Protein 2CU3 (pdb70)

CATH classification: 3.10.20.30

B-factor: mean 20.0, std 9.07, range [6.85, 54.36]

Radius of gyration: 14.91 Å; Cα contacts (8 Å, |Δi|>4): 239; chains: 2; bounding box: 36×37×27 Å

Sequence (121 aa):
VWLNGEPRPLEGKTLKEVLEEGVELKGVAVLLNEEAFLGLEVPDRPLRDGDVVEVVALQGVWLNGEPRPLEGKTLKEVLEEGVELKGVAVLLNEEAFLGLEVPDRPLRDGDVVEVVALQGG

Solvent-accessible surface area: 7751 Å² total

Organism: Thermus thermophilus (strain ATCC 27634 / 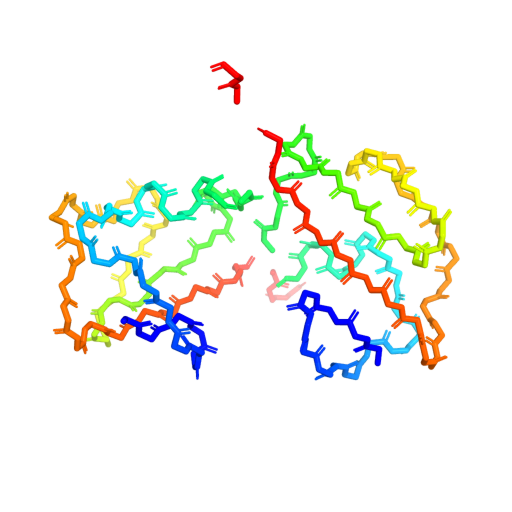DSM 579 / HB8) (NCBI:txid300852)

Foldseek 3Di:
DAEQRDDDPQAQHFVLRVCVCPHDQQFWWKDWPPDIGRSVDGDGDGDHPPIHMYIGGDPD/DAEQNRDDDQFQPFVLRVCVCPDDQQFKWKQWPNRIHRSVGGDGDGDHPPIHMYIGGDDDD

Nearest PDB structures (foldseek):
  2htm-assembly3_H  TM=9.637E-01  e=2.326E-09  Thermus thermophilus
  1zud-assembly1_4  TM=7.938E-01  e=3.713E-02  Escherichia coli K-12
  4n6e-assembly1_B-2  TM=5.233E-01  e=4.160E-01  Amycolatopsis orientalis HCCB10007
  7mfd-assembly1_A  TM=4.154E-01  e=3.203E-01  Homo sapiens
  3ny5-assembly1_B  TM=4.861E-01  e=7.486E-01  Homo sapiens

Structure (mmCIF, N/CA/C/O backbone):
data_2CU3
#
_entry.id   2CU3
#
_cell.length_a   28.915
_cell.length_b   72.846
_cell.length_c   31.124
_cell.angle_alpha   90.00
_cell.angle_beta   113.77
_cell.angle_gamma   90.00
#
_symmetry.space_group_name_H-M   'P 1 21 1'
#
loop_
_entity.id
_entity.type
_entity.pdbx_description
1 polymer 'unknown function protein'
2 non-polymer 'CADMIUM ION'
3 water water
#
loop_
_atom_site.group_PDB
_atom_site.id
_atom_site.type_symbol
_atom_site.label_atom_id
_atom_site.label_alt_id
_atom_site.label_comp_id
_atom_site.label_asym_id
_atom_site.label_entity_id
_atom_site.label_seq_id
_atom_site.pdbx_PDB_ins_code
_atom_site.Cartn_x
_atom_site.Cartn_y
_atom_site.Cartn_z
_atom_site.occupancy
_atom_site.B_iso_or_equiv
_atom_site.auth_seq_id
_atom_site.auth_comp_id
_atom_site.auth_asym_id
_atom_site.auth_atom_id
_atom_site.pdbx_PDB_model_num
ATOM 9 N N . VAL A 1 2 ? 20.117 21.885 23.345 1.00 16.10 2 VAL A N 1
ATOM 10 C CA . VAL A 1 2 ? 21.057 22.187 22.272 1.00 15.65 2 VAL A CA 1
ATOM 11 C C . VAL A 1 2 ? 20.862 23.676 22.043 1.00 15.21 2 VAL A C 1
ATOM 12 O O . VAL A 1 2 ? 19.728 24.156 22.051 1.00 16.10 2 VAL A O 1
ATOM 16 N N . TRP A 1 3 ? 21.951 24.415 21.863 1.00 14.41 3 TRP A N 1
ATOM 17 C CA . TRP A 1 3 ? 21.833 25.852 21.645 1.00 14.89 3 TRP A CA 1
ATOM 18 C C . TRP A 1 3 ? 21.849 26.190 20.171 1.00 14.25 3 TRP A C 1
ATOM 19 O O . TRP A 1 3 ? 22.814 25.911 19.458 1.00 14.22 3 TRP A O 1
ATOM 30 N N . LEU A 1 4 ? 20.747 26.776 19.720 1.00 12.46 4 LEU A N 1
ATOM 31 C CA . LEU A 1 4 ? 20.545 27.150 18.321 1.00 11.68 4 LEU A CA 1
ATOM 32 C C . LEU A 1 4 ? 20.394 28.672 18.149 1.00 12.10 4 LEU A C 1
ATOM 33 O O . LEU A 1 4 ? 19.422 29.294 18.554 1.00 12.39 4 LEU A O 1
ATOM 38 N N . ASN A 1 5 ? 21.440 29.281 17.559 1.00 12.26 5 ASN A N 1
ATOM 39 C CA . ASN A 1 5 ? 21.426 30.732 17.380 1.00 14.00 5 ASN A CA 1
ATOM 40 C C . ASN A 1 5 ? 21.194 31.484 18.698 1.00 14.92 5 ASN A C 1
ATOM 41 O O . ASN A 1 5 ? 20.507 32.493 18.756 1.00 14.13 5 ASN A O 1
ATOM 46 N N . GLY A 1 6 ? 21.757 30.928 19.789 1.00 13.94 6 GLY A N 1
ATOM 47 C CA . GLY A 1 6 ? 21.734 31.660 21.053 1.00 15.18 6 GLY A CA 1
ATOM 48 C C . GLY A 1 6 ? 20.534 31.298 21.942 1.00 15.04 6 GLY A C 1
ATOM 49 O O . GLY A 1 6 ? 20.333 31.855 23.013 1.00 16.83 6 GLY A O 1
ATOM 50 N N . GLU A 1 7 ? 19.695 30.360 21.453 1.00 14.00 7 GLU A N 1
ATOM 51 C CA . GLU A 1 7 ? 18.557 29.922 22.252 1.00 14.20 7 GLU A CA 1
ATOM 52 C C . GLU A 1 7 ? 18.592 28.413 22.507 1.00 13.51 7 GLU A C 1
ATOM 53 O O . GLU A 1 7 ? 19.009 27.617 21.675 1.00 13.24 7 GLU A O 1
ATOM 59 N N . PRO A 1 8 ? 18.173 28.034 23.729 1.00 13.59 8 PRO A N 1
ATOM 60 C CA . PRO A 1 8 ? 18.113 26.633 24.116 1.00 13.44 8 PRO A CA 1
ATOM 61 C C . PRO A 1 8 ? 16.934 25.919 23.451 1.00 13.95 8 PRO A C 1
ATOM 62 O O . PRO A 1 8 ? 15.790 26.351 23.511 1.00 14.77 8 PRO A O 1
ATOM 66 N N . ARG A 1 9 ? 17.255 24.809 22.763 1.00 13.51 9 ARG A N 1
ATOM 67 C CA . ARG A 1 9 ? 16.206 24.058 22.083 1.00 14.60 9 ARG A CA 1
ATOM 68 C C . ARG A 1 9 ? 16.406 22.548 22.226 1.00 15.32 9 ARG A C 1
ATOM 69 O O . ARG A 1 9 ? 17.509 22.023 22.148 1.00 14.32 9 ARG A O 1
ATOM 77 N N . PRO A 1 10 ? 15.285 21.846 22.481 1.00 16.53 10 PRO A N 1
ATOM 78 C CA . PRO A 1 10 ? 15.307 20.398 22.639 1.00 17.08 10 PRO A CA 1
ATOM 79 C C . PRO A 1 10 ? 15.554 19.700 21.302 1.00 17.09 10 PRO A C 1
ATOM 80 O O . PRO A 1 10 ? 14.647 19.205 20.645 1.00 18.53 10 PRO A O 1
ATOM 84 N N . LEU A 1 11 ? 16.834 19.701 20.887 1.00 14.99 11 LEU A N 1
ATOM 85 C CA . LEU A 1 11 ? 17.160 19.202 19.557 1.00 15.51 11 LEU A CA 1
ATOM 86 C C . LEU A 1 11 ? 17.972 17.904 19.603 1.00 16.24 11 LEU A C 1
ATOM 87 O O . LEU A 1 11 ? 18.304 17.310 18.586 1.00 15.91 11 LEU A O 1
ATOM 92 N N . GLU A 1 12 ? 18.325 17.485 20.833 1.00 16.96 12 GLU A N 1
ATOM 93 C CA . GLU A 1 12 ? 19.120 16.269 20.970 1.00 19.05 12 GLU A CA 1
ATOM 94 C C . GLU A 1 12 ? 18.513 15.107 20.182 1.00 18.69 12 GLU A C 1
ATOM 95 O O . GLU A 1 12 ? 17.314 14.862 20.209 1.00 18.49 12 GLU A O 1
ATOM 101 N N . GLY A 1 13 ? 19.362 14.379 19.462 1.00 17.32 13 GLY A N 1
ATOM 102 C CA . GLY A 1 13 ? 18.895 13.245 18.688 1.00 18.40 13 GLY A CA 1
ATOM 103 C C . GLY A 1 13 ? 18.600 13.555 17.234 1.00 18.71 13 GLY A C 1
ATOM 104 O O . GLY A 1 13 ? 18.615 12.655 16.391 1.00 18.31 13 GLY A O 1
ATOM 105 N N . LYS A 1 14 ? 18.323 14.823 16.940 1.00 17.33 14 LYS A N 1
ATOM 106 C CA . LYS A 1 14 ? 18.028 15.254 15.577 1.00 16.23 14 LYS A CA 1
ATOM 107 C C . LYS A 1 14 ? 19.323 15.584 14.844 1.00 15.57 14 LYS A C 1
ATOM 108 O O . LYS A 1 14 ? 20.327 15.921 15.469 1.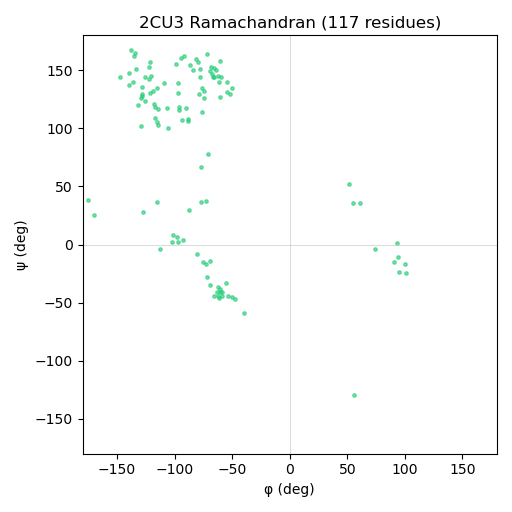00 15.99 14 LYS A O 1
ATOM 114 N N . THR A 1 15 ? 19.302 15.474 13.521 1.00 14.49 15 THR A N 1
ATOM 115 C CA . THR A 1 15 ? 20.474 15.800 12.715 1.00 13.99 15 THR A CA 1
ATOM 116 C C . THR A 1 15 ? 20.344 17.247 12.260 1.00 12.78 15 THR A C 1
ATOM 117 O O . THR A 1 15 ? 19.246 17.807 12.252 1.00 12.84 15 THR A O 1
ATOM 121 N N . LEU A 1 16 ? 21.463 17.851 11.873 1.00 12.12 16 LEU A N 1
ATOM 122 C CA . LEU A 1 16 ? 21.443 19.231 11.408 1.00 12.84 16 LEU A CA 1
ATOM 123 C C . LEU A 1 16 ? 20.519 19.407 10.203 1.00 13.36 16 LEU A C 1
ATOM 124 O O . LEU A 1 16 ? 19.790 20.393 10.117 1.00 13.66 16 LEU A O 1
ATOM 129 N N . LYS A 1 17 ? 20.541 18.454 9.277 1.00 15.12 17 LYS A N 1
ATOM 130 C CA . LYS A 1 17 ? 19.673 18.545 8.105 1.00 16.50 17 LYS A CA 1
ATOM 131 C C . LYS A 1 17 ? 18.214 18.618 8.529 1.00 15.85 17 LYS A C 1
ATOM 132 O O . LYS A 1 17 ? 17.443 19.411 7.997 1.00 15.57 17 LYS A O 1
ATOM 138 N N . GLU A 1 18 ? 17.838 17.773 9.482 1.00 15.08 18 GLU A N 1
ATOM 139 C CA . GLU A 1 18 ? 16.469 17.752 9.971 1.00 14.74 18 GLU A CA 1
ATOM 140 C C . GLU A 1 18 ? 16.138 19.104 10.583 1.00 13.28 18 GLU A C 1
ATOM 141 O O . GLU A 1 18 ? 15.084 19.673 10.315 1.00 14.38 18 GLU A O 1
ATOM 147 N N . VAL A 1 19 ? 17.051 19.624 11.398 1.00 12.41 19 VAL A N 1
ATOM 148 C CA . VAL A 1 19 ? 16.845 20.915 12.039 1.00 11.62 19 VAL A CA 1
ATOM 149 C C . VAL A 1 19 ? 16.718 22.044 11.020 1.00 12.07 19 VAL A C 1
ATOM 150 O O . VAL A 1 19 ? 15.838 22.901 11.140 1.00 12.64 19 VAL A O 1
ATOM 154 N N . LEU A 1 20 ? 17.592 22.045 10.017 1.00 12.24 20 LEU A N 1
ATOM 155 C CA . LEU A 1 20 ? 17.563 23.090 8.997 1.00 12.45 20 LEU A CA 1
ATOM 156 C C . LEU A 1 20 ? 16.254 23.085 8.207 1.00 14.77 20 LEU A C 1
ATOM 157 O O . LEU A 1 20 ? 15.740 24.145 7.835 1.00 14.35 20 LEU A O 1
ATOM 162 N N . GLU A 1 21 ? 15.716 21.897 7.954 1.00 15.36 21 GLU A N 1
ATOM 163 C CA . GLU A 1 21 ? 14.464 21.788 7.215 1.00 17.88 21 GLU A CA 1
ATOM 164 C C . GLU A 1 21 ? 13.317 22.316 8.065 1.00 18.12 21 GLU A C 1
ATOM 165 O O . GLU A 1 21 ? 12.383 22.920 7.546 1.00 16.77 21 GLU A O 1
ATOM 171 N N . GLU A 1 22 ? 13.397 22.097 9.375 1.00 17.83 22 GLU A N 1
ATOM 172 C CA . GLU A 1 22 ? 12.356 22.559 10.285 1.00 17.87 22 GLU A CA 1
ATOM 173 C C . GLU A 1 22 ? 12.419 24.072 10.457 1.00 17.69 22 GLU A C 1
ATOM 174 O O . GLU A 1 22 ? 11.468 24.684 10.936 1.00 18.32 22 GLU A O 1
ATOM 188 N N . GLY A 1 24 ? 13.186 25.974 7.789 1.00 15.10 24 GLY A N 1
ATOM 189 C CA . GLY A 1 24 ? 12.828 26.518 6.488 1.00 13.53 24 GLY A CA 1
ATOM 190 C C . GLY A 1 24 ? 14.028 27.198 5.853 1.00 13.66 24 GLY A C 1
ATOM 191 O O . GLY A 1 24 ? 13.889 28.095 5.029 1.00 12.07 24 GLY A O 1
ATOM 192 N N . VAL A 1 25 ? 15.219 26.760 6.245 1.00 12.05 25 VAL A N 1
ATOM 193 C CA . VAL A 1 25 ? 16.462 27.325 5.737 1.00 12.51 25 VAL A CA 1
ATOM 194 C C . VAL A 1 25 ? 16.861 26.854 4.339 1.00 12.78 25 VAL A C 1
ATOM 195 O O . VAL A 1 25 ? 16.621 25.713 3.962 1.00 13.85 25 VAL A O 1
ATOM 199 N N . GLU A 1 26 ? 17.453 27.765 3.574 1.00 12.93 26 GLU A N 1
ATOM 200 C CA . GLU A 1 26 ? 17.938 27.479 2.230 1.00 15.22 26 GLU A CA 1
ATOM 201 C C . GLU A 1 26 ? 19.363 26.978 2.451 1.00 13.72 26 GLU A C 1
ATOM 202 O O . GLU A 1 26 ? 20.257 27.762 2.762 1.00 14.14 26 GLU A O 1
ATOM 208 N N . LEU A 1 27 ? 19.570 25.675 2.301 1.00 13.37 27 LEU A N 1
ATOM 209 C CA . LEU A 1 27 ? 20.883 25.079 2.533 1.00 14.10 27 LEU A CA 1
ATOM 210 C C . LEU A 1 27 ? 22.029 25.706 1.757 1.00 13.87 27 LEU A C 1
ATOM 211 O O . LEU A 1 27 ? 23.090 25.952 2.323 1.00 11.57 27 LEU A O 1
ATOM 216 N N . LYS A 1 28 ? 21.824 25.969 0.471 1.00 13.17 28 LYS A N 1
ATOM 217 C CA . LYS A 1 28 ? 22.888 26.547 -0.346 1.00 13.88 28 LYS A CA 1
ATOM 218 C C . LYS A 1 28 ? 23.205 27.991 0.022 1.00 12.81 28 LYS A C 1
ATOM 219 O O . LYS A 1 28 ? 24.239 28.526 -0.380 1.00 12.98 28 LYS A O 1
ATOM 225 N N . GLY A 1 29 ? 22.324 28.617 0.794 1.00 12.43 29 GLY A N 1
ATOM 226 C CA . GLY A 1 29 ? 22.541 30.000 1.168 1.00 11.06 29 GLY A CA 1
ATOM 227 C C . GLY A 1 29 ? 23.071 30.231 2.569 1.00 10.68 29 GLY A C 1
ATOM 228 O O . GLY A 1 29 ? 23.138 31.373 3.014 1.00 9.12 29 GLY A O 1
ATOM 229 N N . VAL A 1 30 ? 23.451 29.168 3.270 1.00 8.76 30 VAL A N 1
ATOM 230 C CA . VAL A 1 30 ? 23.945 29.344 4.630 1.00 7.99 30 VAL A CA 1
ATOM 231 C C . VAL A 1 30 ? 25.163 28.499 4.961 1.00 7.51 30 VAL A C 1
ATOM 232 O O . VAL A 1 30 ? 25.535 27.594 4.221 1.00 6.85 30 VAL A O 1
ATOM 236 N N . ALA A 1 31 ? 25.779 28.836 6.087 1.00 7.90 31 ALA A N 1
ATOM 237 C CA . ALA A 1 31 ? 26.913 28.108 6.620 1.00 9.12 31 ALA A CA 1
ATOM 238 C C . ALA A 1 31 ? 26.415 27.711 8.003 1.00 9.36 31 ALA A C 1
ATOM 239 O O . ALA A 1 31 ? 25.560 28.385 8.578 1.00 8.88 31 ALA A O 1
ATOM 241 N N . VAL A 1 32 ? 26.931 26.615 8.536 1.00 9.76 32 V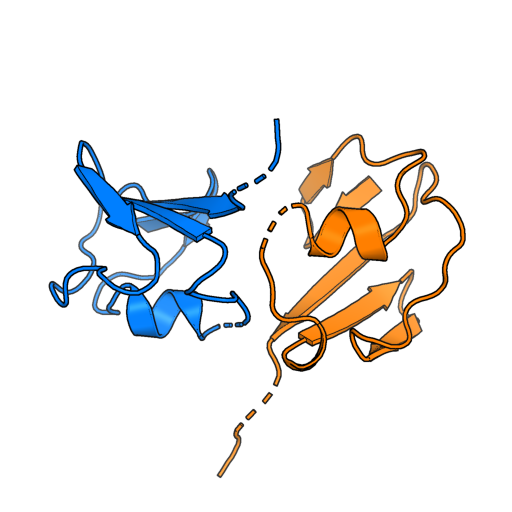AL A N 1
ATOM 242 C CA . VAL A 1 32 ? 26.485 26.152 9.841 1.00 9.18 32 VAL A CA 1
ATOM 243 C C . VAL A 1 32 ? 27.671 25.884 10.748 1.00 10.55 32 VAL A C 1
ATOM 244 O O . VAL A 1 32 ? 28.583 25.148 10.374 1.00 11.10 32 VAL A O 1
ATOM 248 N N . LEU A 1 33 ? 27.659 26.496 11.932 1.00 10.20 33 LEU A N 1
ATOM 249 C CA . LEU A 1 33 ? 28.639 26.291 12.986 1.00 12.49 33 LEU A CA 1
ATOM 250 C C . LEU A 1 33 ? 28.165 25.263 14.013 1.00 13.07 33 LEU A C 1
ATOM 251 O O . LEU A 1 33 ? 27.156 25.423 14.686 1.00 13.32 33 LEU A O 1
ATOM 256 N N . LEU A 1 34 ? 28.917 24.149 14.075 1.00 12.47 34 LEU A N 1
ATOM 257 C CA . LEU A 1 34 ? 28.671 23.161 15.119 1.00 13.33 34 LEU A CA 1
ATOM 258 C C . LEU A 1 34 ? 29.872 23.078 16.061 1.00 13.92 34 LEU A C 1
ATOM 259 O O . LEU A 1 34 ? 30.918 22.532 15.739 1.00 15.38 34 LEU A O 1
ATOM 264 N N . ASN A 1 35 ? 29.717 23.692 17.247 1.00 15.10 35 ASN A N 1
ATOM 265 C CA . ASN A 1 35 ? 30.866 23.800 18.134 1.00 17.48 35 ASN A CA 1
ATOM 266 C C . ASN A 1 35 ? 32.045 24.485 17.437 1.00 18.81 35 ASN A C 1
ATOM 267 O O . ASN A 1 35 ? 31.927 25.563 16.867 1.00 20.15 35 ASN A O 1
ATOM 272 N N . GLU A 1 36 ? 33.219 23.836 17.519 1.00 20.58 36 GLU A N 1
ATOM 273 C CA . GLU A 1 36 ? 34.412 24.430 16.924 1.00 23.80 36 GLU A CA 1
ATOM 274 C C . GLU A 1 36 ? 34.543 24.046 15.446 1.00 23.96 36 GLU A C 1
ATOM 275 O O . GLU A 1 36 ? 35.635 23.920 14.906 1.00 24.74 36 GLU A O 1
ATOM 281 N N . GLU A 1 37 ? 33.386 23.824 14.794 1.00 22.87 37 GLU A N 1
ATOM 282 C CA . GLU A 1 37 ? 33.424 23.439 13.387 1.00 20.77 37 GLU A CA 1
ATOM 283 C C . GLU A 1 37 ? 32.428 24.240 12.543 1.00 18.57 37 GLU A C 1
ATOM 284 O O . GLU A 1 37 ? 31.365 24.638 13.001 1.00 19.19 37 GLU A O 1
ATOM 290 N N . ALA A 1 38 ? 32.781 24.417 11.272 1.00 14.70 38 ALA A N 1
ATOM 291 C CA . ALA A 1 38 ? 31.893 25.072 10.316 1.00 12.86 38 ALA A CA 1
ATOM 292 C C . ALA A 1 38 ? 31.645 24.204 9.081 1.00 12.82 38 ALA A C 1
ATOM 293 O O . ALA A 1 38 ? 32.501 23.462 8.613 1.00 12.64 38 ALA A O 1
ATOM 295 N N . PHE A 1 39 ? 30.400 24.288 8.575 1.00 10.60 39 PHE A N 1
ATOM 296 C CA . PHE A 1 39 ? 30.049 23.570 7.347 1.00 10.10 39 PHE A CA 1
ATOM 297 C C . PHE A 1 39 ? 29.164 24.433 6.452 1.00 11.01 39 PHE A C 1
ATOM 298 O O . PHE A 1 39 ? 28.382 25.255 6.913 1.00 12.25 39 PHE A O 1
ATOM 306 N N . LEU A 1 40 ? 29.315 24.245 5.133 1.00 9.96 40 LEU A N 1
ATOM 307 C CA . LEU A 1 40 ? 28.298 24.784 4.250 1.00 10.28 40 LEU A CA 1
ATOM 308 C C . LEU A 1 40 ? 26.979 24.049 4.496 1.00 10.94 40 LEU A C 1
ATOM 309 O O . LEU A 1 40 ? 26.949 22.909 4.941 1.00 10.43 40 LEU A O 1
ATOM 314 N N . GLY A 1 41 ? 25.851 24.740 4.251 1.00 10.06 41 GLY A N 1
ATOM 315 C CA . GLY A 1 41 ? 24.560 24.121 4.540 1.00 11.46 41 GLY A CA 1
ATOM 316 C C . GLY A 1 41 ? 24.395 22.778 3.823 1.00 12.07 41 GLY A C 1
ATOM 317 O O . GLY A 1 41 ? 23.741 21.857 4.2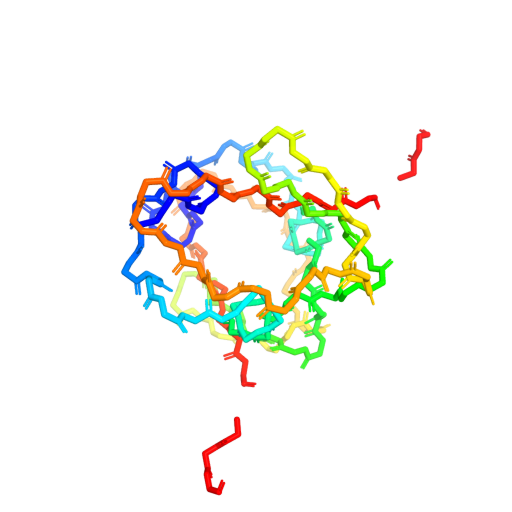98 1.00 12.54 41 GLY A O 1
ATOM 318 N N . LEU A 1 42 ? 24.990 22.698 2.620 1.00 11.65 42 LEU A N 1
ATOM 319 C CA . LEU A 1 42 ? 24.822 21.497 1.8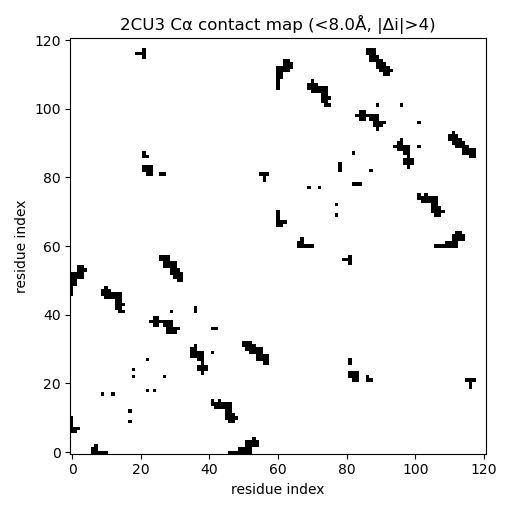08 1.00 12.85 42 LEU A CA 1
ATOM 320 C C . LEU A 1 42 ? 25.756 20.365 2.246 1.00 14.14 42 LEU A C 1
ATOM 321 O O . LEU A 1 42 ? 25.690 19.244 1.759 1.00 15.74 42 LEU A O 1
ATOM 326 N N . GLU A 1 43 ? 26.679 20.694 3.169 1.00 13.32 43 GLU A N 1
ATOM 327 C CA . GLU A 1 43 ? 27.690 19.709 3.540 1.00 13.91 43 GLU A CA 1
ATOM 328 C C . GLU A 1 43 ? 27.765 19.486 5.053 1.00 13.24 43 GLU A C 1
ATOM 329 O O . GLU A 1 43 ? 28.807 19.157 5.605 1.00 13.79 43 GLU A O 1
ATOM 335 N N . VAL A 1 44 ? 26.627 19.706 5.734 1.00 12.86 44 VAL A N 1
ATOM 336 C CA . VAL A 1 44 ? 26.603 19.449 7.167 1.00 12.05 44 VAL A CA 1
ATOM 337 C C . VAL A 1 44 ? 26.705 17.950 7.463 1.00 13.46 44 VAL A C 1
ATOM 338 O O . VAL A 1 44 ? 26.290 17.107 6.679 1.00 13.11 44 VAL A O 1
ATOM 342 N N . PRO A 1 45 ? 27.318 17.602 8.609 1.00 12.95 45 PRO A N 1
ATOM 343 C CA . PRO A 1 45 ? 27.522 16.208 8.971 1.00 14.54 45 PRO A CA 1
ATOM 344 C C . PRO A 1 45 ? 26.209 15.533 9.378 1.00 16.19 45 PRO A C 1
ATOM 345 O O . PRO A 1 45 ? 25.218 16.184 9.682 1.00 15.29 45 PRO A O 1
ATOM 349 N N . ASP A 1 46 ? 26.176 14.204 9.419 1.00 18.04 46 ASP A N 1
ATOM 350 C CA . ASP A 1 46 ? 24.967 13.484 9.809 1.00 20.95 46 ASP A CA 1
ATOM 351 C C . ASP A 1 46 ? 24.939 13.051 11.274 1.00 21.11 46 ASP A C 1
ATOM 352 O O . ASP A 1 46 ? 23.987 12.406 11.714 1.00 20.07 46 ASP A O 1
ATOM 357 N N . ARG A 1 47 ? 25.973 13.415 12.025 1.00 21.56 47 ARG A N 1
ATOM 358 C CA . ARG A 1 47 ? 26.052 13.063 13.440 1.00 21.81 47 ARG A CA 1
ATOM 359 C C . ARG A 1 47 ? 24.877 13.663 14.209 1.00 21.89 47 ARG A C 1
ATOM 360 O O . ARG A 1 47 ? 24.613 14.863 14.122 1.00 22.44 47 ARG A O 1
ATOM 368 N N . PRO A 1 48 ? 24.141 12.830 14.962 1.00 20.80 48 PRO A N 1
ATOM 369 C CA . PRO A 1 48 ? 23.003 13.354 15.723 1.00 19.08 48 PRO A CA 1
ATOM 370 C C . PRO A 1 48 ? 23.478 14.415 16.707 1.00 17.12 48 PRO A C 1
ATOM 371 O O . PRO A 1 48 ? 24.571 14.306 17.262 1.00 17.20 48 PRO A O 1
ATOM 375 N N . LEU A 1 49 ? 22.661 15.445 16.912 1.00 15.98 49 LEU A N 1
ATOM 376 C CA . LEU A 1 49 ? 23.009 16.510 17.847 1.00 14.70 49 LEU A CA 1
ATOM 377 C C . LEU A 1 49 ? 23.013 15.950 19.265 1.00 15.52 49 LEU A C 1
ATOM 378 O O . LEU A 1 49 ? 22.235 15.057 19.585 1.00 15.45 49 LEU A O 1
ATOM 383 N N . ARG A 1 50 ? 23.903 16.474 20.102 1.00 16.42 50 ARG A N 1
ATOM 384 C CA . ARG A 1 50 ? 24.033 16.021 21.483 1.00 16.51 50 ARG A CA 1
ATOM 385 C C . ARG A 1 50 ? 23.802 17.174 22.461 1.00 17.50 50 ARG A C 1
ATOM 386 O O . ARG A 1 50 ? 23.965 18.341 22.107 1.00 15.56 50 ARG A O 1
ATOM 394 N N . ASP A 1 51 ? 23.427 16.841 23.693 1.00 18.30 51 ASP A N 1
ATOM 395 C CA . ASP A 1 51 ? 23.216 17.861 24.712 1.00 20.64 51 ASP A CA 1
ATOM 396 C C . ASP A 1 51 ? 24.486 18.695 24.813 1.00 20.43 51 ASP A C 1
ATOM 397 O O . ASP A 1 51 ? 25.589 18.154 24.743 1.00 20.94 51 ASP A O 1
ATOM 402 N N . GLY A 1 52 ? 24.329 20.008 24.959 1.00 19.08 52 GLY A N 1
ATOM 403 C CA . GLY A 1 52 ? 25.483 20.881 25.074 1.00 18.83 52 GLY A CA 1
ATOM 404 C C . GLY A 1 52 ? 26.006 21.421 23.758 1.00 17.91 52 GLY A C 1
ATOM 405 O O . GLY A 1 52 ? 26.800 22.361 23.752 1.00 19.50 52 GLY A O 1
ATOM 406 N N . ASP A 1 53 ? 25.579 20.832 22.643 1.00 16.44 53 ASP A N 1
ATOM 407 C CA . ASP A 1 53 ? 26.030 21.300 21.337 1.00 15.12 53 ASP A CA 1
ATOM 408 C C . ASP A 1 53 ? 25.578 22.732 21.107 1.00 13.81 53 ASP A C 1
ATOM 409 O O . ASP A 1 53 ? 24.504 23.138 21.554 1.00 13.82 53 ASP A O 1
ATOM 414 N N . VAL A 1 54 ? 26.423 23.496 20.429 1.00 12.56 54 VAL A N 1
ATOM 415 C CA . VAL A 1 54 ? 26.121 24.884 20.115 1.00 13.09 54 VAL A CA 1
ATOM 416 C C . VAL A 1 54 ? 26.061 24.988 18.599 1.00 12.81 54 VAL A C 1
ATOM 417 O O . VAL A 1 54 ? 27.043 24.713 17.905 1.00 13.31 54 VAL A O 1
ATOM 421 N N . VAL A 1 55 ? 24.899 25.368 18.083 1.00 12.05 55 VAL A N 1
ATOM 422 C CA . VAL A 1 55 ? 24.719 25.482 16.647 1.00 11.80 55 VAL A CA 1
ATOM 423 C C . VAL A 1 55 ? 24.366 26.899 16.235 1.00 11.80 55 VAL A C 1
ATOM 424 O O . VAL A 1 55 ? 23.501 27.534 16.837 1.00 12.42 55 VAL A O 1
ATOM 428 N N . GLU A 1 56 ? 25.058 27.390 15.214 1.00 11.25 56 GLU A N 1
ATOM 429 C CA . GLU A 1 56 ? 24.802 28.716 14.679 1.00 11.95 56 GLU A CA 1
ATOM 430 C C . GLU A 1 56 ? 24.555 28.564 13.184 1.00 12.11 56 GLU A C 1
ATOM 431 O O . GLU A 1 56 ? 25.390 28.013 12.462 1.00 12.53 56 GLU A O 1
ATOM 437 N N . VAL A 1 57 ? 23.401 29.034 12.724 1.00 11.85 57 VAL A N 1
ATOM 438 C CA . VAL A 1 57 ? 23.070 28.980 11.306 1.00 11.35 57 VAL A CA 1
ATOM 439 C C . VAL A 1 57 ? 23.209 30.419 10.821 1.00 11.24 57 VAL A C 1
ATOM 440 O O . VAL A 1 57 ? 22.497 31.307 11.299 1.00 13.32 57 VAL A O 1
ATOM 444 N N . VAL A 1 58 ? 24.138 30.652 9.895 1.00 10.13 58 VAL A N 1
ATOM 445 C CA . VAL A 1 58 ? 24.386 31.994 9.383 1.00 10.06 58 VAL A CA 1
ATOM 446 C C . VAL A 1 58 ? 24.200 32.144 7.876 1.00 9.83 58 VAL A C 1
ATOM 447 O O . VAL A 1 58 ? 24.740 31.370 7.084 1.00 10.31 58 VAL A O 1
ATOM 451 N N . ALA A 1 59 ? 23.436 33.158 7.485 1.00 8.77 59 ALA A N 1
ATOM 452 C CA . ALA A 1 59 ? 23.194 33.408 6.072 1.00 8.85 59 ALA A CA 1
ATOM 453 C C . ALA A 1 59 ? 24.439 34.015 5.431 1.00 8.63 59 ALA A C 1
ATOM 454 O O . ALA A 1 59 ? 25.031 34.961 5.964 1.00 9.39 59 ALA A O 1
ATOM 456 N N . LEU A 1 60 ? 24.829 33.458 4.289 1.00 8.43 60 LEU A N 1
ATOM 457 C CA . LEU A 1 60 ? 25.990 33.932 3.547 1.00 9.10 60 LEU A CA 1
ATOM 458 C C . LEU A 1 60 ? 25.592 35.168 2.748 1.00 11.92 60 LEU A C 1
ATOM 459 O O . LEU A 1 60 ? 24.781 35.092 1.823 1.00 11.95 60 LEU A O 1
ATOM 472 N N . GLN A 1 62 ? 26.611 38.990 0.632 1.00 19.21 62 GLN A N 1
ATOM 473 C CA . GLN A 1 62 ? 27.579 39.437 -0.348 1.00 22.72 62 GLN A CA 1
ATOM 474 C C . GLN A 1 62 ? 28.225 40.732 0.114 1.00 23.23 62 GLN A C 1
ATOM 475 O O . GLN A 1 62 ? 27.566 41.737 0.348 1.00 24.50 62 GLN A O 1
ATOM 481 N N . GLY A 1 63 ? 29.544 40.683 0.264 1.00 24.75 63 GLY A N 1
ATOM 482 C CA . GLY A 1 63 ? 30.287 41.840 0.728 1.00 25.64 63 GLY A CA 1
ATOM 483 C C . GLY A 1 63 ? 30.226 43.026 -0.214 1.00 27.03 63 GLY A C 1
ATOM 484 O O . GLY A 1 63 ? 29.744 44.098 0.208 1.00 28.24 63 GLY A O 1
ATOM 493 N N . VAL B 1 2 ? 11.624 45.274 17.454 1.00 20.74 2 VAL B N 1
ATOM 494 C CA . VAL B 1 2 ? 10.730 44.382 16.726 1.00 19.16 2 VAL B CA 1
ATOM 495 C C . VAL B 1 2 ? 10.826 42.950 17.254 1.00 19.00 2 VAL B C 1
ATOM 496 O O . VAL B 1 2 ? 11.903 42.400 17.445 1.00 18.67 2 VAL B O 1
ATOM 500 N N . TRP B 1 3 ? 9.692 42.313 17.521 1.00 18.64 3 TRP B N 1
ATOM 501 C CA . TRP B 1 3 ? 9.755 40.945 18.042 1.00 20.01 3 TRP B CA 1
ATOM 502 C C . TRP B 1 3 ? 9.751 39.902 16.915 1.00 19.73 3 TRP B C 1
ATOM 503 O O . TRP B 1 3 ? 8.828 39.801 16.121 1.00 19.26 3 TRP B O 1
ATOM 514 N N . LEU B 1 4 ? 10.855 39.132 16.842 1.00 17.97 4 LEU B N 1
ATOM 515 C CA . LEU B 1 4 ? 10.975 38.140 15.778 1.00 18.07 4 LEU B CA 1
ATOM 516 C C . LEU B 1 4 ? 11.008 36.714 16.338 1.00 18.48 4 LEU B C 1
ATOM 517 O O . LEU B 1 4 ? 11.982 36.262 16.924 1.00 18.30 4 LEU B O 1
ATOM 522 N N . ASN B 1 5 ? 9.874 36.012 16.169 1.00 17.18 5 ASN B N 1
ATOM 523 C CA . ASN B 1 5 ? 9.763 34.681 16.754 1.00 18.96 5 ASN B CA 1
ATOM 524 C C . ASN B 1 5 ? 9.894 34.724 18.281 1.00 20.39 5 ASN B C 1
ATOM 525 O O . ASN B 1 5 ? 10.481 33.856 18.908 1.00 19.75 5 ASN B O 1
ATOM 530 N N . GLY B 1 6 ? 9.357 35.809 18.878 1.00 20.61 6 GLY B N 1
ATOM 531 C CA . GLY B 1 6 ? 9.335 35.897 20.335 1.00 22.07 6 GLY B CA 1
ATOM 532 C C . GLY B 1 6 ? 10.546 36.654 20.896 1.00 23.18 6 GLY B C 1
ATOM 533 O O . GLY B 1 6 ? 10.644 36.925 22.086 1.00 22.97 6 GLY B O 1
ATOM 534 N N . GLU B 1 7 ? 11.526 36.906 20.008 1.00 22.96 7 GLU B N 1
ATOM 535 C CA . GLU B 1 7 ? 12.750 37.562 20.452 1.00 23.65 7 GLU B CA 1
ATOM 536 C C . GLU B 1 7 ? 12.846 38.996 19.926 1.00 24.11 7 GLU B C 1
ATOM 537 O O . GLU B 1 7 ? 12.483 39.305 18.799 1.00 22.97 7 GLU B O 1
ATOM 543 N N . PRO B 1 8 ? 13.319 39.895 20.810 1.00 24.91 8 PRO B N 1
ATOM 544 C CA . PRO B 1 8 ? 13.462 41.306 20.481 1.00 25.00 8 PRO B CA 1
ATOM 545 C C . PRO B 1 8 ? 14.713 41.565 19.639 1.00 24.46 8 PRO B C 1
ATOM 546 O O . PRO B 1 8 ? 15.811 41.117 19.942 1.00 25.15 8 PRO B O 1
ATOM 550 N N . ARG B 1 9 ? 14.507 42.287 18.521 1.00 22.92 9 ARG B N 1
ATOM 551 C CA . ARG B 1 9 ? 15.625 42.625 17.651 1.00 22.31 9 ARG B CA 1
ATOM 552 C C . ARG B 1 9 ? 15.422 43.986 16.974 1.00 21.09 9 ARG B C 1
ATOM 553 O O . ARG B 1 9 ? 14.321 44.398 16.646 1.00 18.05 9 ARG B O 1
ATOM 561 N N . PRO B 1 10 ? 16.543 44.708 16.810 1.00 20.09 10 PRO B N 1
ATOM 562 C CA . PRO B 1 10 ? 16.532 46.041 16.213 1.00 20.29 10 PRO B CA 1
ATOM 563 C C . PRO B 1 10 ? 16.392 46.008 14.681 1.00 19.34 10 PRO B C 1
ATOM 564 O O . PRO B 1 10 ? 17.304 46.349 13.941 1.00 20.53 10 PRO B O 1
ATOM 568 N N . LEU B 1 11 ? 15.216 45.557 14.209 1.00 18.16 11 LEU B N 1
ATOM 569 C CA . LEU B 1 11 ? 15.044 45.399 12.765 1.00 17.17 11 LEU B CA 1
ATOM 570 C C . LEU B 1 11 ? 14.317 46.589 12.125 1.00 17.32 11 LEU B C 1
ATOM 571 O O . LEU B 1 11 ? 13.946 46.564 10.959 1.00 17.81 11 LEU B O 1
ATOM 576 N N . GLU B 1 12 ? 14.076 47.625 12.950 1.00 17.44 12 GLU B N 1
ATOM 577 C CA . GLU B 1 12 ? 13.389 48.804 12.437 1.00 18.05 12 GLU B CA 1
ATOM 578 C C . GLU B 1 12 ? 14.090 49.366 11.199 1.00 18.01 12 GLU B C 1
ATOM 579 O O . GLU B 1 12 ? 15.301 49.536 11.153 1.00 18.94 12 GLU B O 1
ATOM 585 N N . GLY B 1 13 ? 13.280 49.619 10.154 1.00 16.92 13 GLY B N 1
ATOM 586 C CA . GLY B 1 13 ? 13.843 50.145 8.915 1.00 16.04 13 GLY B CA 1
ATOM 587 C C . GLY B 1 13 ? 14.005 49.045 7.864 1.00 16.30 13 GLY B C 1
ATOM 588 O O . GLY B 1 13 ? 14.059 49.286 6.665 1.00 16.22 13 GLY B O 1
ATOM 589 N N . LYS B 1 14 ? 14.125 47.800 8.360 1.00 15.56 14 LYS B N 1
ATOM 590 C CA . LYS B 1 14 ? 14.281 46.677 7.445 1.00 15.94 14 LYS B CA 1
ATOM 591 C C . LYS B 1 14 ? 12.929 46.181 6.931 1.00 14.75 14 LYS B C 1
ATOM 592 O O . LYS B 1 14 ? 11.912 46.253 7.610 1.00 14.51 14 LYS B O 1
ATOM 598 N N . THR B 1 15 ? 12.905 45.647 5.715 1.00 14.49 15 THR B N 1
ATOM 599 C CA . THR B 1 15 ? 11.675 45.081 5.175 1.00 12.95 15 THR B CA 1
ATOM 600 C C . THR B 1 15 ? 11.689 43.608 5.534 1.00 11.98 15 THR B C 1
ATOM 601 O O . THR B 1 15 ? 12.737 43.053 5.874 1.00 10.85 15 THR B O 1
ATOM 605 N N . LEU B 1 16 ? 10.531 42.965 5.465 1.00 9.98 16 LEU B N 1
ATOM 606 C CA . LEU B 1 16 ? 10.477 41.554 5.792 1.00 10.64 16 LEU B CA 1
ATOM 607 C C . LEU B 1 16 ? 11.374 40.743 4.867 1.00 11.02 16 LEU B C 1
ATOM 608 O O . LEU B 1 16 ? 12.064 39.827 5.315 1.00 11.71 16 LEU B O 1
ATOM 613 N N . LYS B 1 17 ? 11.373 41.077 3.579 1.00 12.42 17 LYS B N 1
ATOM 614 C CA . LYS B 1 17 ? 12.253 40.577 2.538 1.00 14.80 17 LYS B CA 1
ATOM 615 C C . LYS B 1 17 ? 13.677 40.427 3.061 1.00 14.89 17 LYS B C 1
ATOM 616 O O . LYS B 1 17 ? 14.295 39.375 2.961 1.00 13.85 17 LYS B O 1
ATOM 622 N N . GLU B 1 18 ? 14.110 41.607 3.491 1.00 13.01 18 GLU B N 1
ATOM 623 C CA . GLU B 1 18 ? 15.486 41.771 3.942 1.00 13.89 18 GLU B CA 1
ATOM 624 C C . GLU B 1 18 ? 15.754 40.904 5.171 1.00 12.43 18 GLU B C 1
ATOM 625 O O . GLU B 1 18 ? 16.813 40.291 5.282 1.00 11.87 18 GLU B O 1
ATOM 631 N N . VAL B 1 19 ? 14.793 40.849 6.089 1.00 11.58 19 VAL B N 1
ATOM 632 C CA . VAL B 1 19 ? 14.953 40.040 7.292 1.00 11.30 19 VAL B CA 1
ATOM 633 C C . VAL B 1 19 ? 15.009 38.560 6.926 1.00 12.74 19 VAL B C 1
ATOM 634 O O . VAL B 1 19 ? 15.842 37.816 7.443 1.00 12.55 19 VAL B O 1
ATOM 638 N N . LEU B 1 20 ? 14.122 38.134 6.032 1.00 12.04 20 LEU B N 1
ATOM 639 C CA . LEU B 1 20 ? 14.116 36.734 5.629 1.00 13.27 20 LEU B CA 1
ATOM 640 C C . LEU B 1 20 ? 15.449 36.331 4.999 1.00 13.77 20 LEU B C 1
ATOM 641 O O . LEU B 1 20 ? 15.945 35.225 5.169 1.00 14.30 20 LEU B O 1
ATOM 646 N N . GLU B 1 21 ? 16.010 37.266 4.212 1.00 16.50 21 GLU B N 1
ATOM 647 C CA . GLU B 1 21 ? 17.281 36.986 3.554 1.00 17.92 21 GLU B CA 1
ATOM 648 C C . GLU B 1 21 ? 18.442 36.967 4.551 1.00 18.27 21 GLU B C 1
ATOM 649 O O . GLU B 1 21 ? 19.467 36.328 4.349 1.00 17.54 21 GLU B O 1
ATOM 655 N N . GLU B 1 22 ? 18.270 37.735 5.642 1.00 18.05 22 GLU B N 1
ATOM 656 C CA . GLU B 1 22 ? 19.286 37.734 6.684 1.00 18.27 22 GLU B CA 1
ATOM 657 C C . GLU B 1 22 ? 19.190 36.476 7.548 1.00 17.14 22 GLU B C 1
ATOM 658 O O . GL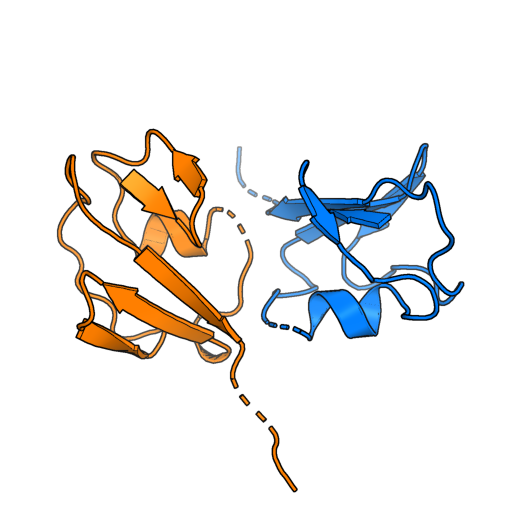U B 1 22 ? 20.149 36.047 8.176 1.00 17.25 22 GLU B O 1
ATOM 672 N N . GLY B 1 24 ? 18.382 33.627 6.125 1.00 15.73 24 GLY B N 1
ATOM 673 C CA . GLY B 1 24 ? 18.791 32.624 5.148 1.00 15.29 24 GLY B CA 1
ATOM 674 C C . GLY B 1 24 ? 17.721 31.546 4.963 1.00 15.82 24 GLY B C 1
ATOM 675 O O . GLY B 1 24 ? 17.998 30.360 4.846 1.00 15.95 24 GLY B O 1
ATOM 676 N N . VAL B 1 25 ? 16.453 31.997 4.981 1.00 15.86 25 VAL B N 1
ATOM 677 C CA . VAL B 1 25 ? 15.351 31.058 4.815 1.00 17.43 25 VAL B CA 1
ATOM 678 C C . VAL B 1 25 ? 14.828 31.055 3.378 1.00 18.24 25 VAL B C 1
ATOM 679 O O . VAL B 1 25 ? 14.992 32.003 2.620 1.00 18.86 25 VAL B O 1
ATOM 683 N N . GLU B 1 26 ? 14.216 29.919 2.995 1.00 18.58 26 GLU B N 1
ATOM 684 C CA . GLU B 1 26 ? 13.601 29.813 1.680 1.00 19.63 26 GLU B CA 1
ATOM 685 C C . GLU B 1 26 ? 12.261 30.553 1.639 1.00 17.73 26 GLU B C 1
ATOM 686 O O . GLU B 1 26 ? 11.305 30.199 2.316 1.00 17.92 26 GLU B O 1
ATOM 692 N N . LEU B 1 27 ? 12.199 31.631 0.839 1.00 16.53 27 LEU B N 1
ATOM 693 C CA . LEU B 1 27 ? 10.962 32.400 0.776 1.00 15.88 27 LEU B CA 1
ATOM 694 C C . LEU B 1 27 ? 9.747 31.502 0.536 1.00 15.55 27 LEU B C 1
ATOM 695 O O . LEU B 1 27 ? 8.698 31.645 1.151 1.00 14.21 27 LEU B O 1
ATOM 700 N N . LYS B 1 28 ? 9.903 30.575 -0.425 1.00 15.11 28 LYS B N 1
ATOM 701 C CA . LYS B 1 28 ? 8.788 29.695 -0.751 1.00 15.89 28 LYS B CA 1
ATOM 702 C C . LYS B 1 28 ? 8.547 28.659 0.348 1.00 15.28 28 LYS B C 1
ATOM 703 O O . LYS B 1 28 ? 7.509 28.012 0.410 1.00 15.57 28 LYS B O 1
ATOM 709 N N . GLY B 1 29 ? 9.530 28.475 1.223 1.00 14.45 29 GLY B N 1
ATOM 710 C CA . GLY B 1 29 ? 9.394 27.468 2.259 1.00 12.49 29 GLY B CA 1
ATOM 711 C C . GLY B 1 29 ? 8.833 27.946 3.585 1.00 11.18 29 GLY B C 1
ATOM 712 O O . GLY B 1 29 ? 8.733 27.169 4.532 1.00 9.72 29 GLY B O 1
ATOM 713 N N . VAL B 1 30 ? 8.443 29.213 3.661 1.00 10.58 30 VAL B N 1
ATOM 714 C CA . VAL B 1 30 ? 7.924 29.739 4.913 1.00 9.95 30 VAL B CA 1
ATOM 715 C C . VAL B 1 30 ? 6.661 30.567 4.789 1.00 10.83 30 VAL B C 1
ATOM 716 O O . VAL B 1 30 ? 6.271 30.996 3.697 1.00 11.56 30 VAL B O 1
ATOM 720 N N . ALA B 1 31 ? 6.031 30.771 5.941 1.00 11.69 31 ALA B N 1
ATOM 721 C CA . ALA B 1 31 ? 4.839 31.590 6.068 1.00 10.92 31 ALA B CA 1
ATOM 722 C C . ALA B 1 31 ? 5.290 32.652 7.063 1.00 11.31 31 ALA B C 1
ATOM 723 O O . ALA B 1 31 ? 6.082 32.367 7.969 1.00 10.92 31 ALA B O 1
ATOM 725 N N . VAL B 1 32 ? 4.798 33.872 6.893 1.00 10.57 32 VAL B N 1
ATOM 726 C CA . VAL B 1 32 ? 5.208 34.950 7.787 1.00 10.40 32 VAL B CA 1
ATOM 727 C C . VAL B 1 32 ? 4.000 35.681 8.384 1.00 11.22 32 VAL B C 1
ATOM 728 O O . VAL B 1 32 ? 3.065 36.063 7.695 1.00 11.22 32 VAL B O 1
ATOM 732 N N . LEU B 1 33 ? 4.028 35.830 9.724 1.00 11.42 33 LEU B N 1
ATOM 733 C CA . LEU B 1 33 ? 2.945 36.484 10.451 1.00 14.17 33 LEU B CA 1
ATOM 734 C C . LEU B 1 33 ? 3.328 37.887 10.921 1.00 13.81 33 LEU B C 1
ATOM 735 O O . LEU B 1 33 ? 4.045 38.081 11.895 1.00 18.64 33 LEU B O 1
ATOM 740 N N . LEU B 1 34 ? 2.852 38.889 10.157 1.00 12.20 34 LEU B N 1
ATOM 741 C CA . LEU B 1 34 ? 3.071 40.269 10.573 1.00 11.35 34 LEU B CA 1
ATOM 742 C C . LEU B 1 34 ? 1.891 40.803 11.384 1.00 12.69 34 LEU B C 1
ATOM 743 O O . LEU B 1 34 ? 0.806 41.054 10.873 1.00 11.97 34 LEU B O 1
ATOM 748 N N . ASN B 1 35 ? 2.123 40.941 12.701 1.00 13.61 35 ASN B N 1
ATOM 749 C CA . ASN B 1 35 ? 1.047 41.382 13.574 1.00 16.48 35 ASN B CA 1
ATOM 750 C C . ASN B 1 35 ? -0.209 40.533 13.379 1.00 18.41 35 ASN B C 1
ATOM 751 O O . ASN B 1 35 ? -1.297 41.023 13.112 1.00 20.01 35 ASN B O 1
ATOM 756 N N . GLU B 1 36 ? -0.008 39.204 13.469 1.00 21.07 36 GLU B N 1
ATOM 757 C CA . GLU B 1 36 ? -1.142 38.291 13.407 1.00 24.27 36 GLU B CA 1
ATOM 758 C C . GLU B 1 36 ? -1.702 38.148 11.991 1.00 24.06 36 GLU B C 1
ATOM 759 O O . GLU B 1 36 ? -2.633 37.398 11.729 1.00 24.79 36 GLU B O 1
ATOM 765 N N . GLU B 1 37 ? -1.125 38.935 11.064 1.00 22.28 37 GLU B N 1
ATOM 766 C CA . GLU B 1 37 ? -1.525 38.803 9.669 1.00 20.10 37 GLU B CA 1
ATOM 767 C C . GLU B 1 37 ? -0.549 37.914 8.897 1.00 16.95 37 GLU B C 1
ATOM 768 O O . GLU B 1 37 ? 0.664 38.068 8.971 1.00 16.21 37 GLU B O 1
ATOM 774 N N . ALA B 1 38 ? -1.110 36.929 8.169 1.00 14.44 38 ALA B N 1
ATOM 775 C CA . ALA B 1 38 ? -0.256 35.905 7.578 1.00 12.51 38 ALA B CA 1
ATOM 776 C C . ALA B 1 38 ? 0.070 36.195 6.109 1.00 12.71 38 ALA B C 1
ATOM 777 O O . ALA B 1 38 ? -0.755 36.661 5.333 1.00 11.87 38 ALA B O 1
ATOM 779 N N . PHE B 1 39 ? 1.344 35.938 5.752 1.00 10.20 39 PHE B N 1
ATOM 780 C CA . PHE B 1 39 ? 1.752 36.069 4.357 1.00 10.90 39 PHE B CA 1
ATOM 781 C C . PHE B 1 39 ? 2.624 34.891 3.934 1.00 10.79 39 PHE B C 1
ATOM 782 O O . PHE B 1 39 ? 3.446 34.390 4.691 1.00 11.38 39 PHE B O 1
ATOM 790 N N . LEU B 1 40 ? 2.398 34.417 2.699 1.00 10.00 40 LEU B N 1
ATOM 791 C CA . LEU B 1 40 ? 3.379 33.506 2.124 1.00 11.13 40 LEU B CA 1
ATOM 792 C C . LEU B 1 40 ? 4.707 34.244 1.938 1.00 10.47 40 LEU B C 1
ATOM 793 O O . LEU B 1 40 ? 4.755 35.455 1.774 1.00 10.23 40 LEU B O 1
ATOM 798 N N . GLY B 1 41 ? 5.811 33.482 2.018 1.00 10.90 41 GLY B N 1
ATOM 799 C CA . GLY B 1 41 ? 7.125 34.117 2.000 1.00 12.30 41 GLY B CA 1
ATOM 800 C C . GLY B 1 41 ? 7.271 35.149 0.879 1.00 13.80 41 GLY B C 1
ATOM 801 O O . GLY B 1 41 ? 7.774 36.252 1.068 1.00 13.53 41 GLY B O 1
ATOM 802 N N . LEU B 1 42 ? 6.848 34.742 -0.331 1.00 14.80 42 LEU B N 1
ATOM 803 C CA . LEU B 1 42 ? 7.087 35.580 -1.504 1.00 16.69 42 LEU B CA 1
ATOM 804 C C . LEU B 1 42 ? 6.154 36.794 -1.556 1.00 17.28 42 LEU B C 1
ATOM 805 O O . LEU B 1 42 ? 6.347 37.734 -2.315 1.00 17.90 42 LEU B O 1
ATOM 810 N N . GLU B 1 43 ? 5.083 36.737 -0.743 1.00 16.85 43 GLU B N 1
ATOM 811 C CA . GLU B 1 43 ? 4.075 37.795 -0.809 1.00 16.71 43 GLU B CA 1
ATOM 812 C C . GLU B 1 43 ? 3.997 38.613 0.485 1.00 15.72 43 GLU B C 1
ATOM 813 O O . GLU B 1 43 ? 2.926 38.988 0.936 1.00 15.45 43 GLU B O 1
ATOM 819 N N . VAL B 1 44 ? 5.169 38.837 1.101 1.00 13.92 44 VAL B N 1
ATOM 820 C CA . VAL B 1 44 ? 5.189 39.650 2.305 1.00 13.94 44 VAL B CA 1
ATOM 821 C C . VAL B 1 44 ? 5.101 41.140 1.966 1.00 14.68 44 VAL B C 1
ATOM 822 O O . VAL B 1 44 ? 5.530 41.589 0.911 1.00 15.82 44 VAL B O 1
ATOM 826 N N . PRO B 1 45 ? 4.531 41.979 2.843 1.00 14.38 45 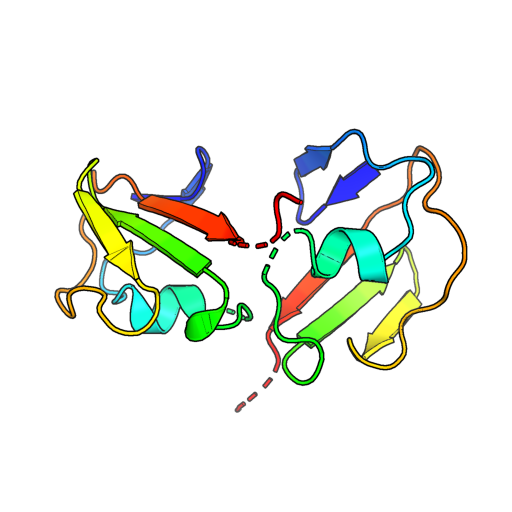PRO B N 1
ATOM 827 C CA . PRO B 1 45 ? 4.443 43.417 2.562 1.00 15.77 45 PRO B CA 1
ATOM 828 C C . PRO B 1 45 ? 5.857 43.960 2.404 1.00 16.49 45 PRO B C 1
ATOM 829 O O . PRO B 1 45 ? 6.807 43.361 2.900 1.00 16.67 45 PRO B O 1
ATOM 833 N N . ASP B 1 46 ? 6.003 45.086 1.717 1.00 17.80 46 ASP B N 1
ATOM 834 C CA . ASP B 1 46 ? 7.327 45.666 1.540 1.00 19.14 46 ASP B CA 1
ATOM 835 C C . ASP B 1 46 ? 7.591 46.859 2.455 1.00 18.42 46 ASP B C 1
ATOM 836 O O . ASP B 1 46 ? 8.663 47.458 2.393 1.00 18.28 46 ASP B O 1
ATOM 841 N N . ARG B 1 47 ? 6.636 47.198 3.317 1.00 17.04 47 ARG B N 1
ATOM 842 C CA . ARG B 1 47 ? 6.835 48.336 4.208 1.00 16.74 47 ARG B CA 1
ATOM 843 C C . ARG B 1 47 ? 7.939 48.071 5.219 1.00 16.94 47 ARG B C 1
ATOM 844 O O . ARG B 1 47 ? 8.108 46.945 5.692 1.00 17.08 47 ARG B O 1
ATOM 852 N N . PRO B 1 48 ? 8.717 49.107 5.559 1.00 17.04 48 PRO B N 1
ATOM 853 C CA . PRO B 1 48 ? 9.782 48.885 6.536 1.00 16.94 48 PRO B CA 1
ATOM 854 C C . PRO B 1 48 ? 9.170 48.537 7.885 1.00 15.96 48 PRO B C 1
ATOM 855 O O . PRO B 1 48 ? 8.100 49.036 8.245 1.00 16.07 48 PRO B O 1
ATOM 859 N N . LEU B 1 49 ? 9.839 47.656 8.616 1.00 15.19 49 LEU B N 1
ATOM 860 C CA . LEU B 1 49 ? 9.370 47.255 9.926 1.00 15.01 49 LEU B CA 1
ATOM 861 C C . LEU B 1 49 ? 9.512 48.450 10.856 1.00 16.07 49 LEU B C 1
ATOM 862 O O . LEU B 1 49 ? 10.363 49.318 10.643 1.00 16.61 49 LEU B O 1
ATOM 867 N N . ARG B 1 50 ? 8.674 48.496 11.882 1.00 16.90 50 ARG B N 1
ATOM 868 C CA . ARG B 1 50 ? 8.698 49.603 12.827 1.00 18.65 50 ARG B CA 1
ATOM 869 C C . ARG B 1 50 ? 8.602 49.092 14.255 1.00 19.86 50 ARG B C 1
ATOM 870 O O . ARG B 1 50 ? 8.219 47.944 14.495 1.00 18.47 50 ARG B O 1
ATOM 878 N N . ASP B 1 51 ? 8.969 49.950 15.200 1.00 20.63 51 ASP B N 1
ATOM 879 C CA . ASP B 1 51 ? 8.923 49.607 16.612 1.00 22.75 51 ASP B CA 1
ATOM 880 C C . ASP B 1 51 ? 7.554 49.057 16.993 1.00 21.47 51 ASP B C 1
ATOM 881 O O . ASP B 1 51 ? 6.524 49.661 16.683 1.00 22.27 51 ASP B O 1
ATOM 886 N N . GLY B 1 52 ? 7.549 47.902 17.652 1.00 19.64 52 GLY B N 1
ATOM 887 C CA . GLY B 1 52 ? 6.299 47.299 18.078 1.00 17.70 52 GLY B CA 1
ATOM 888 C C . GLY B 1 52 ? 5.788 46.176 17.194 1.00 15.79 52 GLY B C 1
ATOM 889 O O . GLY B 1 52 ? 4.922 45.409 17.616 1.00 16.43 52 GLY B O 1
ATOM 890 N N . ASP B 1 53 ? 6.310 46.075 15.974 1.00 14.29 53 ASP B N 1
ATOM 891 C CA . ASP B 1 53 ? 5.877 45.019 15.060 1.00 12.95 53 ASP B CA 1
ATOM 892 C C . ASP B 1 53 ? 6.173 43.642 15.645 1.00 12.02 53 ASP B C 1
ATOM 893 O O .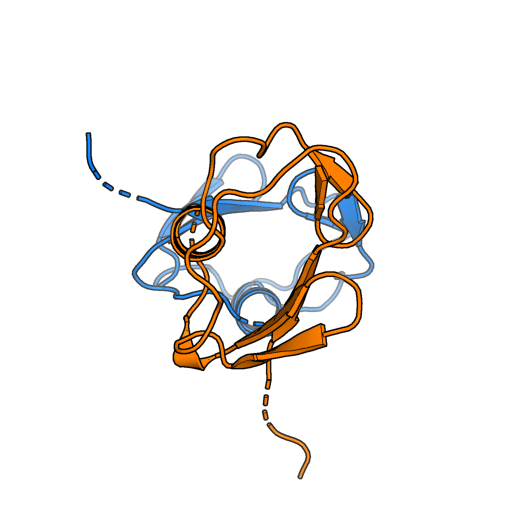 ASP B 1 53 ? 7.221 43.424 16.249 1.00 12.95 53 ASP B O 1
ATOM 898 N N . VAL B 1 54 ? 5.244 42.710 15.468 1.00 10.83 54 VAL B N 1
ATOM 899 C CA . VAL B 1 54 ? 5.449 41.359 15.962 1.00 10.76 54 VAL B CA 1
ATOM 900 C C . VAL B 1 54 ? 5.526 40.459 14.740 1.00 10.79 54 VAL B C 1
ATOM 901 O O . VAL B 1 54 ? 4.572 40.360 13.976 1.00 11.24 54 VAL B O 1
ATOM 905 N N . VAL B 1 55 ? 6.680 39.830 14.550 1.00 10.63 55 VAL B N 1
ATOM 906 C CA . VAL B 1 55 ? 6.889 38.962 13.400 1.00 11.83 55 VAL B CA 1
ATOM 907 C C . VAL B 1 55 ? 7.111 37.502 13.775 1.00 12.46 55 VAL B C 1
ATOM 908 O O . VAL B 1 55 ? 7.871 37.188 14.691 1.00 14.11 55 VAL B O 1
ATOM 912 N N . GLU B 1 56 ? 6.436 36.611 13.059 1.00 13.56 56 GLU B N 1
ATOM 913 C CA . GLU B 1 56 ? 6.589 35.184 13.285 1.00 14.65 56 GLU B CA 1
ATOM 914 C C . GLU B 1 56 ? 6.895 34.544 11.942 1.00 14.55 56 GLU B C 1
ATOM 915 O O . GLU B 1 56 ? 6.182 34.766 10.959 1.00 14.56 56 GLU B O 1
ATOM 921 N N . VAL B 1 57 ? 7.967 33.766 11.896 1.00 11.97 57 VAL B N 1
ATOM 922 C CA . VAL B 1 57 ? 8.347 33.092 10.668 1.00 11.58 57 VAL B CA 1
ATOM 923 C C . VAL B 1 57 ? 8.277 31.604 10.939 1.00 12.19 57 VAL B C 1
ATOM 924 O O . VAL B 1 57 ? 8.951 31.099 11.837 1.00 12.61 57 VAL B O 1
ATOM 928 N N . VAL B 1 58 ? 7.453 30.902 10.168 1.00 11.05 58 VAL B N 1
ATOM 929 C CA . VAL B 1 58 ? 7.285 29.471 10.358 1.00 12.33 58 VAL B CA 1
ATOM 930 C C . VAL B 1 58 ? 7.481 28.681 9.067 1.00 11.77 58 VAL B C 1
ATOM 931 O O . VAL B 1 58 ? 6.983 29.064 8.007 1.00 13.37 58 VAL B O 1
ATOM 935 N N . ALA B 1 59 ? 8.225 27.584 9.166 1.00 11.63 59 ALA B N 1
ATOM 936 C CA . ALA B 1 59 ? 8.486 26.723 8.018 1.00 11.31 59 ALA B CA 1
ATOM 937 C C . ALA B 1 59 ? 7.255 25.871 7.707 1.00 11.23 59 ALA B C 1
ATOM 938 O O . ALA B 1 59 ? 6.653 25.295 8.606 1.00 11.46 59 ALA B O 1
ATOM 940 N N . LEU B 1 60 ? 6.896 25.790 6.430 1.00 10.88 60 LEU B N 1
ATOM 941 C CA . LEU B 1 60 ? 5.748 25.006 5.985 1.00 12.42 60 LEU B CA 1
ATOM 942 C C . LEU B 1 60 ? 6.103 23.524 5.843 1.00 13.73 60 LEU B C 1
ATOM 943 O O . LEU B 1 60 ? 6.922 23.122 5.028 1.00 14.15 60 LEU B O 1
ATOM 956 N N . GLN B 1 62 ? 5.284 19.210 5.568 1.00 22.60 62 GLN B N 1
ATOM 957 C CA . GLN B 1 62 ? 4.412 18.286 4.849 1.00 26.31 62 GLN B CA 1
ATOM 958 C C . GLN B 1 62 ? 3.691 17.323 5.799 1.00 26.87 62 GLN B C 1
ATOM 959 O O . GLN B 1 62 ? 4.263 16.368 6.308 1.00 27.59 62 GLN B O 1
ATOM 965 N N . GLY B 1 63 ? 2.404 17.621 6.060 1.00 27.97 63 GLY B N 1
ATOM 966 C CA . GLY B 1 63 ? 1.624 16.732 6.912 1.00 29.72 63 GLY B CA 1
ATOM 967 C C . GLY B 1 63 ? 0.962 15.630 6.085 1.00 31.87 63 GLY B C 1
ATOM 968 O O . GLY B 1 63 ? 0.055 15.862 5.298 1.00 33.42 63 GLY B O 1
ATOM 969 N N . GLY B 1 64 ? 1.477 14.400 6.238 1.00 33.42 64 GLY B N 1
ATOM 970 C CA . GLY B 1 64 ? 0.905 13.313 5.459 1.00 35.41 64 GLY B CA 1
ATOM 971 C C . GLY B 1 64 ? 1.985 12.436 4.816 1.00 37.07 64 GLY B C 1
ATOM 972 O O . GLY B 1 64 ? 3.184 12.726 5.014 1.00 38.45 64 GLY B O 1
#

Secondary structure (DSSP, 8-state):
-EETTEE---TT--HHHHHH--B-GGGEEEEETTEEEEGGG---PPP-TT-EEEEEE---/-EETTEE---TT--HHHHHH--B-GGGEEEEETTEEEEGGG---SPP-TT-EEEEEE----

InterPro domains:
  IPR003749 Sulfur carrier ThiS/MoaD-like [PF02597] (2-64)
  IPR010035 ThiS, thiamine-biosynthesis [PTHR34472] (2-64)
  IPR010035 ThiS, thiamine-biosynthesis [TIGR01683] (3-64)
  IPR012675 Beta-grasp domain superfamily [G3DSA:3.10.20.30] (2-64)
  IPR016155 Molybdopterin synthase/thiamin biosynthesis sulphur carrier, beta-grasp [SSF54285] (2-63)